Protein AF-A0A1V0AD94-F1 (afdb_monomer_lite)

pLDDT: mean 72.48, std 16.78, range [37.66, 95.12]

Secondary structure (DSSP, 8-state):
--------------PPPPPPPS----TTSSTTPPPS-------PPPP-THHHHHHHHHHHHHHHHHHHHHHHHHTT-HHHHHHHHHHHHHHHHHHHHHHHHHHHHT-SPP---

Organism: NCBI:txid1909395

Sequence (113 aa):
MRDRDDDEFFAPVLREPPPPRQEDVSDTGVPGVPGAGRGQWAEQPPPSNRLGLRLLAAGLALLAGVVLTVLALLAGRPPLAIPPALVALAAAVYLVVTGVRRARSNGGPPVFG

Foldseek 3Di:
DDDDDDPPDPPP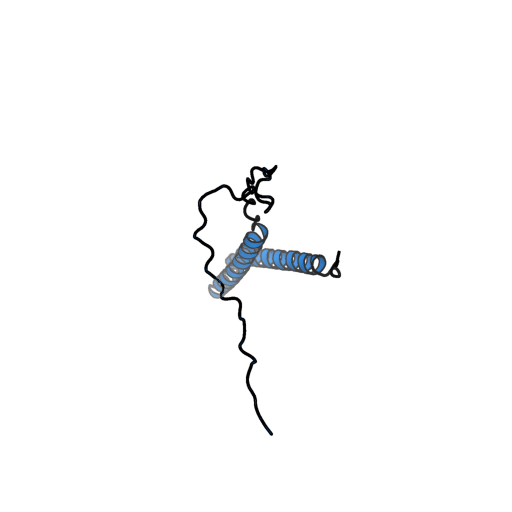PPDPPDDDDPDDCAPVNDPPDHNPDPPPPVPPPPPPCVVVVLLVVLVVLLVVLVVQLVVCVVVVNNVSNVVSVVSNVVSVVVNVVVVVVVCVVVPDDDPPD

Structure (mmCIF, N/CA/C/O backbone):
data_AF-A0A1V0AD94-F1
#
_entry.id   AF-A0A1V0AD94-F1
#
loop_
_atom_site.group_PDB
_atom_site.id
_atom_site.type_symbol
_atom_site.label_atom_id
_atom_site.label_alt_id
_atom_site.label_comp_id
_atom_site.label_asym_id
_atom_site.label_entity_id
_atom_site.label_seq_id
_atom_site.pdbx_PDB_ins_code
_atom_site.Cartn_x
_atom_site.Cartn_y
_atom_site.Cartn_z
_atom_site.occupancy
_atom_site.B_iso_or_equiv
_atom_site.auth_seq_id
_atom_site.auth_comp_id
_atom_site.auth_asym_id
_atom_site.auth_atom_id
_atom_site.pdbx_PDB_model_num
ATOM 1 N N . MET A 1 1 ? 78.898 -6.812 -10.381 1.00 37.66 1 MET A N 1
ATOM 2 C CA . MET A 1 1 ? 78.969 -5.335 -10.332 1.00 37.66 1 MET A CA 1
ATOM 3 C C . MET A 1 1 ? 77.846 -4.856 -11.243 1.00 37.66 1 MET A C 1
ATOM 5 O O . MET A 1 1 ? 77.845 -5.305 -12.377 1.00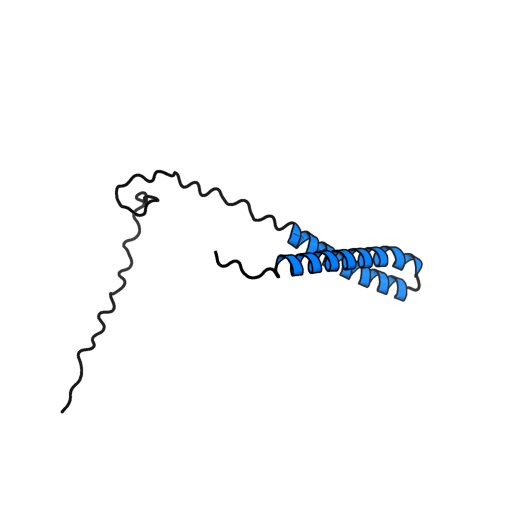 37.66 1 MET A O 1
ATOM 9 N N . ARG A 1 2 ? 76.708 -4.351 -10.730 1.00 45.16 2 ARG A N 1
ATOM 10 C CA . ARG A 1 2 ? 76.475 -2.944 -10.298 1.00 45.16 2 ARG A CA 1
ATOM 11 C C . ARG A 1 2 ? 76.892 -1.977 -11.420 1.00 45.16 2 ARG A C 1
ATOM 13 O O . ARG A 1 2 ? 78.031 -2.095 -11.848 1.00 45.16 2 ARG A O 1
ATOM 20 N N . ASP A 1 3 ? 76.045 -1.125 -11.999 1.00 47.25 3 ASP A N 1
ATOM 21 C CA . ASP A 1 3 ? 74.833 -0.401 -11.550 1.00 47.25 3 ASP A CA 1
ATOM 22 C C . ASP A 1 3 ? 73.825 -0.300 -12.749 1.00 47.25 3 ASP A C 1
ATOM 24 O O . ASP A 1 3 ? 74.243 -0.528 -13.880 1.00 47.25 3 ASP A O 1
ATOM 28 N N . ARG A 1 4 ? 72.479 -0.218 -12.637 1.00 58.47 4 ARG A N 1
ATOM 29 C CA . ARG A 1 4 ? 71.640 0.902 -12.131 1.00 58.47 4 ARG A CA 1
ATOM 30 C C . ARG A 1 4 ? 72.154 2.238 -12.706 1.00 58.47 4 ARG A C 1
ATOM 32 O O . ARG A 1 4 ? 73.304 2.567 -12.503 1.00 58.47 4 ARG A O 1
ATOM 39 N N . ASP A 1 5 ? 71.471 2.981 -13.561 1.00 53.47 5 ASP A N 1
ATOM 40 C CA . ASP A 1 5 ? 70.117 3.517 -13.516 1.00 53.47 5 ASP A CA 1
ATOM 41 C C . ASP A 1 5 ? 69.881 4.150 -14.897 1.00 53.47 5 ASP A C 1
ATOM 43 O O . ASP A 1 5 ? 70.705 4.962 -15.281 1.00 53.47 5 ASP A O 1
ATOM 47 N N . ASP A 1 6 ? 68.824 3.807 -15.638 1.00 51.91 6 ASP A N 1
ATOM 48 C CA . ASP A 1 6 ? 68.377 4.605 -16.805 1.00 51.91 6 ASP A CA 1
ATOM 49 C C . ASP A 1 6 ? 66.873 4.389 -17.096 1.00 51.91 6 ASP A C 1
ATOM 51 O O . ASP A 1 6 ? 66.381 4.603 -18.203 1.00 51.91 6 ASP A O 1
ATOM 55 N N . ASP A 1 7 ? 66.100 4.001 -16.074 1.00 55.72 7 ASP A N 1
ATOM 56 C CA . ASP A 1 7 ? 64.634 4.023 -16.121 1.00 55.72 7 ASP A CA 1
ATOM 57 C C . ASP A 1 7 ? 64.134 5.450 -15.820 1.00 55.72 7 ASP A C 1
ATOM 59 O O . ASP A 1 7 ? 63.326 5.683 -14.915 1.00 55.72 7 ASP A O 1
ATOM 63 N N . GLU A 1 8 ? 64.634 6.442 -16.562 1.00 55.59 8 GLU A N 1
ATOM 64 C CA . GLU A 1 8 ? 64.012 7.762 -16.593 1.00 55.59 8 GLU A CA 1
ATOM 65 C C . GLU A 1 8 ? 62.739 7.669 -17.434 1.00 55.59 8 GLU A C 1
ATOM 67 O O . GLU A 1 8 ? 62.724 7.728 -18.664 1.00 55.59 8 GLU A O 1
ATOM 72 N N . PHE A 1 9 ? 61.645 7.474 -16.704 1.00 54.69 9 PHE A N 1
ATOM 73 C CA . PHE A 1 9 ? 60.267 7.680 -17.113 1.00 54.69 9 PHE A CA 1
ATOM 74 C C . PHE A 1 9 ? 60.128 8.873 -18.074 1.00 54.69 9 PHE A C 1
ATOM 76 O O . PHE A 1 9 ? 59.941 10.015 -17.655 1.00 54.69 9 PHE A O 1
ATOM 83 N N . PHE A 1 10 ? 60.062 8.597 -19.377 1.00 55.50 10 PHE A N 1
ATOM 84 C CA . PHE A 1 10 ? 59.376 9.471 -20.325 1.00 55.50 10 PHE A CA 1
ATOM 85 C C . PHE A 1 10 ? 57.867 9.351 -20.082 1.00 55.50 10 PHE A C 1
ATOM 87 O O . PHE A 1 10 ? 57.117 8.808 -20.892 1.00 55.50 10 PHE A O 1
ATOM 94 N N . ALA A 1 11 ? 57.404 9.853 -18.935 1.00 63.47 11 ALA A N 1
ATOM 95 C CA . ALA A 1 11 ? 56.020 10.264 -18.815 1.00 63.47 11 ALA A CA 1
ATOM 96 C C . ALA A 1 11 ? 55.824 11.361 -19.872 1.00 63.47 11 ALA A C 1
ATOM 98 O O . ALA A 1 11 ? 56.527 12.376 -19.817 1.00 63.47 11 ALA A O 1
ATOM 99 N N . PRO A 1 12 ? 54.930 11.186 -20.861 1.00 57.72 12 PRO A N 1
ATOM 100 C CA . PRO A 1 12 ? 54.590 12.286 -21.738 1.00 57.72 12 PRO A CA 1
ATOM 101 C C . PRO A 1 12 ? 54.037 13.372 -20.824 1.00 57.72 12 PRO A C 1
ATOM 103 O O . PRO A 1 12 ? 52.985 13.193 -20.210 1.00 57.72 12 PRO A O 1
ATOM 106 N N . VAL A 1 13 ? 54.777 14.470 -20.674 1.00 58.88 13 VAL A N 1
ATOM 107 C CA . VAL A 1 13 ? 54.267 15.663 -20.008 1.00 58.88 13 VAL A CA 1
ATOM 108 C C . VAL A 1 13 ? 52.979 16.005 -20.745 1.00 58.88 13 VAL A C 1
ATOM 110 O O . VAL A 1 13 ? 53.023 16.364 -21.925 1.00 58.88 13 VAL A O 1
ATOM 113 N N . LEU A 1 14 ? 51.837 15.826 -20.076 1.00 55.38 14 LEU A N 1
ATOM 114 C CA . LEU A 1 14 ? 50.546 16.313 -20.538 1.00 55.38 14 LEU A CA 1
ATOM 115 C C . LEU A 1 14 ? 50.682 17.831 -20.617 1.00 55.38 14 LEU A C 1
ATOM 117 O O . LEU A 1 14 ? 50.466 18.539 -19.638 1.00 55.38 14 LEU A O 1
ATOM 121 N N . ARG A 1 15 ? 51.123 18.332 -21.774 1.00 59.00 15 ARG A N 1
ATOM 122 C CA . ARG A 1 15 ? 50.993 19.746 -22.092 1.00 59.00 15 ARG A CA 1
ATOM 123 C C . ARG A 1 15 ? 49.505 20.028 -22.011 1.00 59.00 15 ARG A C 1
ATOM 125 O O . ARG A 1 15 ? 48.732 19.372 -22.712 1.00 59.00 15 ARG A O 1
ATOM 132 N N . GLU A 1 16 ? 49.119 20.954 -21.140 1.00 58.44 16 GLU A N 1
ATOM 133 C CA . GLU A 1 16 ? 47.766 21.490 -21.166 1.00 58.44 16 GLU A CA 1
ATOM 134 C C . GLU A 1 16 ? 47.476 21.892 -22.617 1.00 58.44 16 GLU A C 1
ATOM 136 O O . GLU A 1 16 ? 48.289 22.605 -23.225 1.00 58.44 16 GLU A O 1
ATOM 141 N N . PRO A 1 17 ? 46.406 21.350 -23.227 1.00 58.16 17 PRO A N 1
ATOM 142 C CA . PRO A 1 17 ? 46.083 21.699 -24.594 1.00 58.16 17 PRO A CA 1
ATOM 143 C C . PRO A 1 17 ? 45.919 23.222 -24.656 1.00 58.16 17 PRO A C 1
ATOM 145 O O . PRO A 1 17 ? 45.376 23.809 -23.714 1.00 58.16 17 PRO A O 1
ATOM 148 N N . PRO A 1 18 ? 46.410 23.882 -25.723 1.00 60.12 18 PRO A N 1
ATOM 149 C CA . PRO A 1 18 ? 46.195 25.313 -25.884 1.00 60.12 18 PRO A CA 1
ATOM 150 C C . PRO A 1 18 ? 44.699 25.603 -25.704 1.00 60.12 18 PRO A C 1
ATOM 152 O O . PRO A 1 18 ? 43.881 24.792 -26.156 1.00 60.12 18 PRO A O 1
ATOM 155 N N . PRO A 1 19 ? 44.328 26.709 -25.027 1.00 60.19 19 PRO A N 1
ATOM 156 C CA . PRO A 1 19 ? 42.931 27.014 -24.766 1.00 60.19 19 PRO A CA 1
ATOM 157 C C . PRO A 1 19 ? 42.176 26.948 -26.094 1.00 60.19 19 PRO A C 1
ATOM 159 O O . PRO A 1 19 ? 42.665 27.514 -27.083 1.00 60.19 19 PRO A O 1
ATOM 162 N N . PRO A 1 20 ? 41.049 26.216 -26.156 1.00 55.44 20 PRO A N 1
ATOM 163 C CA . PRO A 1 20 ? 40.350 26.009 -27.407 1.00 55.44 20 PRO A CA 1
ATOM 164 C C . PRO A 1 20 ? 39.989 27.382 -27.962 1.00 55.44 20 PRO A C 1
ATOM 166 O O . PRO A 1 20 ? 39.249 28.149 -27.342 1.00 55.44 20 PRO A O 1
ATOM 169 N N . ARG A 1 21 ? 40.549 27.715 -29.128 1.00 54.84 21 ARG A N 1
ATOM 170 C CA . ARG A 1 21 ? 39.981 28.791 -29.932 1.00 54.84 21 ARG A CA 1
ATOM 171 C C . ARG A 1 21 ? 38.569 28.341 -30.273 1.00 54.84 21 ARG A C 1
ATOM 173 O O . ARG A 1 21 ? 38.364 27.173 -30.595 1.00 54.84 21 ARG A O 1
ATOM 180 N N . GLN A 1 22 ? 37.612 29.250 -30.133 1.00 52.81 22 GLN A N 1
ATOM 181 C CA . GLN A 1 22 ? 36.240 29.074 -30.600 1.00 52.81 22 GLN A CA 1
ATOM 182 C C . GLN A 1 22 ? 36.257 28.952 -32.127 1.00 52.81 22 GLN A C 1
ATOM 184 O O . GLN A 1 22 ? 35.962 29.898 -32.846 1.00 52.81 22 GLN A O 1
ATOM 189 N N . GLU A 1 23 ? 36.683 27.803 -32.622 1.00 55.38 23 GLU A N 1
ATOM 190 C CA . GLU A 1 23 ? 36.606 27.416 -34.016 1.00 55.38 23 GLU A CA 1
ATOM 191 C C . GLU A 1 23 ? 35.862 26.087 -34.017 1.00 55.38 23 GLU A C 1
ATOM 193 O O . GLU A 1 23 ? 36.266 25.143 -33.336 1.00 55.38 23 GLU A O 1
ATOM 198 N N . ASP A 1 24 ? 34.713 26.097 -34.694 1.00 52.69 24 ASP A N 1
ATOM 199 C CA . ASP A 1 24 ? 33.725 25.027 -34.787 1.00 52.69 24 ASP A CA 1
ATOM 200 C C . ASP A 1 24 ? 34.364 23.634 -34.749 1.00 52.69 24 ASP A C 1
ATOM 202 O O . ASP A 1 24 ? 34.946 23.151 -35.726 1.00 52.69 24 ASP A O 1
ATOM 206 N N . VAL A 1 25 ? 34.241 22.971 -33.598 1.00 54.31 25 VAL A N 1
ATOM 207 C CA . VAL A 1 25 ? 34.567 21.554 -33.472 1.00 54.31 25 VAL A CA 1
ATOM 208 C C . VAL A 1 25 ? 33.577 20.810 -34.358 1.00 54.31 25 VAL A C 1
ATOM 210 O O . VAL A 1 25 ? 32.384 20.764 -34.071 1.00 54.31 25 VAL A O 1
ATOM 213 N N . SER A 1 26 ? 34.070 20.256 -35.466 1.00 54.38 26 SER A N 1
ATOM 214 C CA . SER A 1 26 ? 33.261 19.407 -36.335 1.00 54.38 26 SER A CA 1
ATOM 215 C C . SER A 1 26 ? 32.763 18.199 -35.543 1.00 54.38 26 SER A C 1
ATOM 217 O O . SER A 1 26 ? 33.570 17.451 -34.987 1.00 54.38 26 SER A O 1
ATOM 219 N N . ASP A 1 27 ? 31.445 17.969 -35.561 1.00 56.84 27 ASP A N 1
ATOM 220 C CA . ASP A 1 27 ? 30.751 16.845 -34.902 1.00 56.84 27 ASP A CA 1
ATOM 221 C C . ASP A 1 27 ? 31.289 15.455 -35.300 1.00 56.84 27 ASP A C 1
ATOM 223 O O . ASP A 1 27 ? 30.961 14.444 -34.686 1.00 56.84 27 ASP A O 1
ATOM 227 N N . THR A 1 28 ? 32.126 15.383 -36.335 1.00 62.06 28 THR A N 1
ATOM 228 C CA . THR A 1 28 ? 32.741 14.140 -36.815 1.00 62.06 28 THR A CA 1
ATOM 229 C C . THR A 1 28 ? 34.075 13.812 -36.142 1.00 62.06 28 THR A C 1
ATOM 231 O O . THR A 1 28 ? 34.605 12.723 -36.353 1.00 62.06 28 THR A O 1
ATOM 234 N N . GLY A 1 29 ? 34.656 14.741 -35.372 1.00 60.88 29 GLY A N 1
ATOM 235 C CA . GLY A 1 29 ? 36.012 14.601 -34.830 1.00 60.88 29 GLY A CA 1
ATOM 236 C C . GLY A 1 29 ? 37.117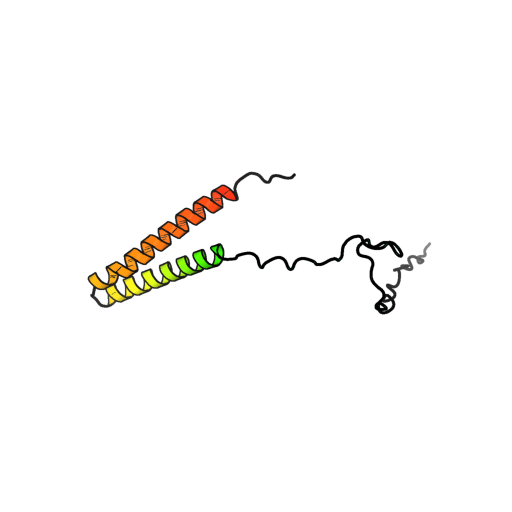 14.628 -35.897 1.00 60.88 29 GLY A C 1
ATOM 237 O O . GLY A 1 29 ? 38.281 14.403 -35.569 1.00 60.88 29 GLY A O 1
ATOM 238 N N . VAL A 1 30 ? 36.779 14.915 -37.163 1.00 64.19 30 VAL A N 1
ATOM 239 C CA . VAL A 1 30 ? 37.726 15.016 -38.280 1.00 64.19 30 VAL A CA 1
ATOM 240 C C . VAL A 1 30 ? 37.899 16.489 -38.673 1.00 64.19 30 VAL A C 1
ATOM 242 O O . VAL A 1 30 ? 36.929 17.128 -39.096 1.00 64.19 30 VAL A O 1
ATOM 245 N N . PRO A 1 31 ? 39.118 17.054 -38.570 1.00 58.12 31 PRO A N 1
ATOM 246 C CA . PRO A 1 31 ? 39.386 18.426 -38.989 1.00 58.12 31 PRO A CA 1
ATOM 247 C C . PRO A 1 31 ? 39.045 18.645 -40.471 1.00 58.12 31 PRO A C 1
ATOM 249 O O . PRO A 1 31 ? 39.497 17.897 -41.335 1.00 58.12 31 PRO A O 1
ATOM 252 N N . GLY A 1 32 ? 38.259 19.682 -40.768 1.00 60.03 32 GLY A N 1
ATOM 253 C CA . GLY A 1 32 ? 37.948 20.105 -42.140 1.00 60.03 32 GLY A CA 1
ATOM 254 C C . GLY A 1 32 ? 36.796 19.368 -42.832 1.00 60.03 32 GLY A C 1
ATOM 255 O O . GLY A 1 32 ? 36.467 19.714 -43.966 1.00 60.03 32 GLY A O 1
ATOM 256 N N . VAL A 1 33 ? 36.148 18.400 -42.175 1.00 66.75 33 VAL A N 1
ATOM 257 C CA . VAL A 1 33 ? 34.926 17.765 -42.694 1.00 66.75 33 VAL A CA 1
ATOM 258 C C . VAL A 1 33 ? 33.707 18.486 -42.112 1.00 66.75 33 VAL A C 1
ATOM 260 O O . VAL A 1 33 ? 33.564 18.512 -40.889 1.00 66.75 33 VAL A O 1
ATOM 263 N N . PRO A 1 34 ? 32.809 19.064 -42.931 1.00 56.38 34 PRO A N 1
ATOM 264 C CA . PRO A 1 34 ? 31.551 19.608 -42.434 1.00 56.38 34 PRO A CA 1
ATOM 265 C C . PRO A 1 34 ? 30.722 18.482 -41.807 1.00 56.38 34 PRO A C 1
ATOM 267 O O . PRO A 1 34 ? 30.364 17.518 -42.485 1.00 56.38 34 PRO A O 1
ATOM 270 N N . GLY A 1 35 ? 30.427 18.584 -40.511 1.00 59.03 35 GLY A N 1
ATOM 271 C CA . GLY A 1 35 ? 29.505 17.663 -39.854 1.00 59.03 35 GLY A CA 1
ATOM 272 C C . GLY A 1 35 ? 28.123 17.747 -40.502 1.00 59.03 35 GLY A C 1
ATOM 273 O O . GLY A 1 35 ? 27.577 18.832 -40.684 1.00 59.03 35 GLY A O 1
ATOM 274 N N . ALA A 1 36 ? 27.550 16.602 -40.877 1.00 57.69 36 ALA A N 1
ATOM 275 C CA . ALA A 1 36 ? 26.232 16.541 -41.515 1.00 57.69 36 ALA A CA 1
ATOM 276 C C . ALA A 1 36 ? 25.063 16.784 -40.538 1.00 57.69 36 ALA A C 1
ATOM 278 O O . ALA A 1 36 ? 23.909 16.857 -40.957 1.00 57.69 36 ALA A O 1
ATOM 279 N N . GLY A 1 37 ? 25.333 16.903 -39.241 1.00 55.00 37 GLY A N 1
ATOM 280 C CA . GLY A 1 37 ? 24.325 17.176 -38.231 1.00 55.00 37 GLY A CA 1
ATOM 281 C C . GLY A 1 37 ? 24.542 18.564 -37.667 1.00 55.00 37 GLY A C 1
ATOM 282 O O . GLY A 1 37 ? 25.595 18.844 -37.119 1.00 55.00 37 GLY A O 1
ATOM 283 N N . ARG A 1 38 ? 23.531 19.431 -37.725 1.00 50.81 38 ARG A N 1
ATOM 284 C CA . ARG A 1 38 ? 23.389 20.400 -36.639 1.00 50.81 38 ARG A CA 1
ATOM 285 C C . ARG A 1 38 ? 23.064 19.550 -35.421 1.00 50.81 38 ARG A C 1
ATOM 287 O O . ARG A 1 38 ? 21.942 19.049 -35.347 1.00 50.81 38 ARG A O 1
ATOM 294 N N . GLY A 1 39 ? 24.029 19.336 -34.533 1.00 56.50 39 GLY A N 1
ATOM 295 C CA . GLY A 1 39 ? 23.834 18.709 -33.230 1.00 56.50 39 GLY A CA 1
ATOM 296 C C . GLY A 1 39 ? 22.884 19.519 -32.344 1.00 56.50 39 GLY A C 1
ATOM 297 O O . GLY A 1 39 ? 23.265 20.012 -31.289 1.00 56.50 39 GLY A O 1
ATOM 298 N N . GLN A 1 40 ? 21.617 19.650 -32.743 1.00 56.72 40 GLN A N 1
ATOM 299 C CA . GLN A 1 40 ? 20.537 19.771 -31.782 1.00 56.72 40 GLN A CA 1
ATOM 300 C C . GLN A 1 40 ? 20.472 18.409 -31.105 1.00 56.72 40 GLN A C 1
ATOM 302 O O . GLN A 1 40 ? 19.744 17.514 -31.536 1.00 56.72 40 GLN A O 1
ATOM 307 N N . TRP A 1 41 ? 21.279 18.239 -30.060 1.00 52.28 41 TRP A N 1
ATOM 308 C CA . TRP A 1 41 ? 20.962 17.288 -29.013 1.00 52.28 41 TRP A CA 1
ATOM 309 C C . TRP A 1 41 ? 19.570 17.685 -28.555 1.00 52.28 41 TRP A C 1
ATOM 311 O O . TRP A 1 41 ? 19.413 18.668 -27.833 1.00 52.28 41 TRP A O 1
ATOM 321 N N . ALA A 1 42 ? 18.551 17.015 -29.096 1.00 58.44 42 ALA A N 1
ATOM 322 C CA . ALA A 1 42 ? 17.196 17.172 -28.621 1.00 58.44 42 ALA A CA 1
ATOM 323 C C . ALA A 1 42 ? 17.299 16.935 -27.122 1.00 58.44 42 ALA A C 1
ATOM 325 O O . ALA A 1 42 ? 17.686 15.839 -26.710 1.00 58.44 42 ALA A O 1
ATOM 326 N N . GLU A 1 43 ? 17.089 17.997 -26.344 1.00 58.41 43 GLU A N 1
ATOM 327 C CA . GLU A 1 43 ? 17.122 17.951 -24.895 1.00 58.41 43 GLU A CA 1
ATOM 328 C C . GLU A 1 43 ? 16.214 16.791 -24.516 1.00 58.41 43 GLU A C 1
ATOM 330 O O . GLU A 1 43 ? 15.009 16.831 -24.783 1.00 58.41 43 GLU A O 1
ATOM 335 N N . GLN A 1 44 ? 16.825 15.677 -24.089 1.00 58.81 44 GLN A N 1
ATOM 336 C CA . GLN A 1 44 ? 16.079 14.449 -23.876 1.00 58.81 44 GLN A CA 1
ATOM 337 C C . GLN A 1 44 ? 14.983 14.820 -22.886 1.00 58.81 44 GLN A C 1
ATOM 339 O O . GLN A 1 44 ? 15.312 15.319 -21.804 1.00 58.81 44 GLN A O 1
ATOM 344 N N . PRO A 1 45 ? 13.697 14.658 -23.250 1.00 66.00 45 PRO A N 1
ATOM 345 C CA . PRO A 1 45 ? 12.626 15.063 -22.364 1.00 66.00 45 PRO A CA 1
ATOM 346 C C . PRO A 1 45 ? 12.865 14.363 -21.025 1.00 66.00 45 PRO A C 1
ATOM 348 O O . PRO A 1 45 ? 13.174 13.164 -21.027 1.00 66.00 45 PRO A O 1
ATOM 351 N N . PRO A 1 46 ? 12.787 15.088 -19.893 1.00 65.69 46 PRO A N 1
ATOM 352 C CA . PRO A 1 46 ? 13.158 14.538 -18.601 1.00 65.69 46 PRO A CA 1
ATOM 353 C C . PRO A 1 46 ? 12.421 13.211 -18.396 1.00 65.69 46 PRO A C 1
ATOM 355 O O . PRO A 1 46 ? 11.207 13.142 -18.644 1.00 65.69 46 PRO A O 1
ATOM 358 N N . PRO A 1 47 ? 13.124 12.134 -17.994 1.00 65.94 47 PRO A N 1
ATOM 359 C CA . PRO A 1 47 ? 12.520 10.818 -17.900 1.00 65.94 47 PRO A CA 1
ATOM 360 C C . PRO A 1 47 ? 11.310 10.898 -16.975 1.00 65.94 47 PRO A C 1
ATOM 362 O O . PRO A 1 47 ? 11.393 11.391 -15.849 1.00 65.94 47 PRO A O 1
ATOM 365 N N . SER A 1 48 ? 10.154 10.446 -17.467 1.00 70.44 48 SER A N 1
ATOM 366 C CA . SER A 1 48 ? 8.901 10.602 -16.733 1.00 70.44 48 SER A CA 1
ATOM 367 C C . SER A 1 48 ? 8.912 9.740 -15.460 1.00 70.44 48 SER A C 1
ATOM 369 O O . SER A 1 48 ? 8.575 8.559 -15.448 1.00 70.44 48 SER A O 1
ATOM 371 N N . ASN A 1 49 ? 9.282 10.348 -14.337 1.00 76.44 49 ASN A N 1
ATOM 372 C CA . ASN A 1 49 ? 9.362 9.730 -13.008 1.00 76.44 49 ASN A CA 1
ATOM 373 C C . ASN A 1 49 ? 7.980 9.479 -12.360 1.00 76.44 49 ASN A C 1
ATOM 375 O O . ASN A 1 49 ? 7.872 9.251 -11.153 1.00 76.44 49 ASN A O 1
ATOM 379 N N . ARG A 1 50 ? 6.906 9.466 -13.164 1.00 83.31 50 ARG A N 1
ATOM 380 C CA . ARG A 1 50 ? 5.509 9.320 -12.724 1.00 83.31 50 ARG A CA 1
ATOM 381 C C . ARG A 1 50 ? 5.285 8.051 -11.905 1.00 83.31 50 ARG A C 1
ATOM 383 O O . ARG A 1 50 ? 4.515 8.069 -10.950 1.00 83.31 50 ARG A O 1
ATOM 390 N N . LEU A 1 51 ? 5.954 6.954 -12.262 1.00 82.75 51 LEU A N 1
ATOM 391 C CA . LEU A 1 51 ? 5.870 5.700 -11.513 1.00 82.75 51 LEU A CA 1
ATOM 392 C C . LEU A 1 51 ? 6.478 5.845 -10.109 1.00 82.75 51 LEU A C 1
ATOM 394 O O . LEU A 1 51 ? 5.853 5.437 -9.136 1.00 82.75 51 LEU A O 1
ATOM 398 N N . GLY A 1 52 ? 7.657 6.464 -10.002 1.00 81.56 52 GLY A N 1
ATOM 399 C CA . GLY A 1 52 ? 8.324 6.708 -8.721 1.00 81.56 52 GLY A CA 1
ATOM 400 C C . GLY A 1 52 ? 7.476 7.582 -7.798 1.00 81.56 52 GLY A C 1
ATOM 401 O O . GLY A 1 52 ? 7.262 7.223 -6.643 1.00 81.56 52 GLY A O 1
ATOM 402 N N . LEU A 1 53 ? 6.894 8.658 -8.335 1.00 88.31 53 LEU A N 1
ATOM 403 C CA . LEU A 1 53 ? 5.972 9.523 -7.593 1.00 88.31 53 LEU A CA 1
ATOM 404 C C . LEU A 1 53 ? 4.724 8.774 -7.111 1.00 88.31 53 LEU A C 1
ATOM 406 O O . LEU A 1 53 ? 4.308 8.956 -5.971 1.00 88.31 53 LEU A O 1
ATOM 410 N N . ARG A 1 54 ? 4.144 7.896 -7.940 1.00 88.00 54 ARG A N 1
ATOM 411 C CA . ARG A 1 54 ? 2.992 7.068 -7.539 1.00 88.00 54 ARG A CA 1
ATOM 412 C C . ARG A 1 54 ? 3.341 6.091 -6.420 1.00 88.00 54 ARG A C 1
ATOM 414 O O . ARG A 1 54 ? 2.539 5.915 -5.512 1.00 88.00 54 ARG A O 1
ATOM 421 N N . LEU A 1 55 ? 4.512 5.456 -6.481 1.00 87.94 55 LEU A N 1
ATOM 422 C CA . LEU A 1 55 ? 4.971 4.539 -5.434 1.00 87.94 55 LEU A CA 1
ATOM 423 C C . LEU A 1 55 ? 5.245 5.284 -4.124 1.00 87.94 55 LEU A C 1
ATOM 425 O O . LEU A 1 55 ? 4.827 4.818 -3.068 1.00 87.94 55 LEU A O 1
ATOM 429 N N . LEU A 1 56 ? 5.872 6.461 -4.198 1.00 89.50 56 LEU A N 1
ATOM 430 C CA . LEU A 1 56 ? 6.085 7.324 -3.038 1.00 89.50 56 LEU A CA 1
ATOM 431 C C . LEU A 1 56 ? 4.752 7.761 -2.421 1.00 89.50 56 LEU A C 1
ATOM 433 O O . LEU A 1 56 ? 4.554 7.610 -1.219 1.00 89.50 56 LEU A O 1
ATOM 437 N N . ALA A 1 57 ? 3.819 8.245 -3.243 1.00 91.56 57 ALA A N 1
ATOM 438 C CA . ALA A 1 57 ? 2.493 8.647 -2.790 1.00 91.56 57 ALA A CA 1
ATOM 439 C C . ALA A 1 57 ? 1.731 7.481 -2.143 1.00 91.56 57 ALA A C 1
ATOM 441 O O . ALA A 1 57 ? 1.133 7.659 -1.086 1.00 91.56 57 ALA A O 1
ATOM 442 N N . ALA A 1 58 ? 1.792 6.279 -2.727 1.00 91.31 58 ALA A N 1
ATOM 443 C CA . ALA A 1 58 ? 1.195 5.083 -2.139 1.00 91.31 58 ALA A CA 1
ATOM 444 C C . ALA A 1 58 ? 1.848 4.713 -0.795 1.00 91.31 58 ALA A C 1
ATOM 446 O O . ALA A 1 58 ? 1.139 4.389 0.155 1.00 91.31 58 ALA A O 1
ATOM 447 N N . GLY A 1 59 ? 3.176 4.816 -0.683 1.00 87.69 59 GLY A N 1
ATOM 448 C CA . GLY A 1 59 ? 3.892 4.608 0.579 1.00 87.69 59 GLY A CA 1
ATOM 449 C C . GLY A 1 59 ? 3.494 5.614 1.663 1.00 87.69 59 GLY A C 1
ATOM 450 O O . GLY A 1 59 ? 3.243 5.227 2.803 1.00 87.69 59 GLY A O 1
ATOM 451 N N . LEU A 1 60 ? 3.358 6.894 1.308 1.00 93.44 60 LEU A N 1
ATOM 452 C CA . LEU A 1 60 ? 2.893 7.932 2.232 1.00 93.44 60 LEU A CA 1
ATOM 453 C C . LEU A 1 60 ? 1.433 7.719 2.647 1.00 93.44 60 LEU A C 1
ATOM 455 O O . LEU A 1 60 ? 1.110 7.858 3.824 1.00 93.44 60 LEU A O 1
ATOM 459 N N . ALA A 1 61 ? 0.561 7.342 1.709 1.00 91.88 61 ALA A N 1
ATOM 460 C CA . ALA A 1 61 ? -0.839 7.037 1.997 1.00 91.88 61 ALA A CA 1
ATOM 461 C C . ALA A 1 61 ? -0.981 5.831 2.939 1.00 91.88 61 ALA A C 1
ATOM 463 O O . ALA A 1 61 ? -1.784 5.876 3.869 1.00 91.88 61 ALA A O 1
ATOM 464 N N . LEU A 1 62 ? -0.168 4.786 2.738 1.00 91.94 62 LEU A N 1
ATOM 465 C CA . LEU A 1 62 ? -0.073 3.644 3.648 1.00 91.94 62 LEU A CA 1
ATOM 466 C C . LEU A 1 62 ? 0.306 4.107 5.061 1.00 91.94 62 LEU A C 1
ATOM 468 O O . LEU A 1 62 ? -0.410 3.807 6.015 1.00 91.94 62 LEU A O 1
ATOM 472 N N . LEU A 1 63 ? 1.405 4.858 5.189 1.00 94.06 63 LEU A N 1
ATOM 473 C CA . LEU A 1 63 ? 1.901 5.333 6.480 1.00 94.06 63 LEU A CA 1
ATOM 474 C C . LEU A 1 63 ? 0.852 6.195 7.198 1.00 94.06 63 LEU A C 1
ATOM 476 O O . LEU A 1 63 ? 0.507 5.927 8.348 1.00 94.06 63 LEU A O 1
ATOM 480 N N . ALA A 1 64 ? 0.311 7.200 6.507 1.00 92.94 64 ALA A N 1
ATOM 481 C CA . ALA A 1 64 ? -0.692 8.102 7.060 1.00 92.94 64 ALA A CA 1
ATOM 482 C C . ALA A 1 64 ? -1.967 7.351 7.470 1.00 92.94 64 ALA A C 1
ATOM 484 O O . ALA A 1 64 ? -2.496 7.589 8.555 1.00 92.94 64 ALA A O 1
ATOM 485 N N . GLY A 1 65 ? -2.433 6.410 6.644 1.00 90.25 65 GLY A N 1
ATOM 486 C CA . GLY A 1 65 ? -3.600 5.590 6.950 1.00 90.25 65 GLY A CA 1
ATOM 487 C C . GLY A 1 65 ? -3.401 4.745 8.210 1.00 90.25 65 GLY A C 1
ATOM 488 O O . GLY A 1 65 ? -4.266 4.745 9.084 1.00 90.25 65 GLY A O 1
ATOM 489 N N . VAL A 1 66 ? -2.242 4.099 8.371 1.00 92.56 66 VAL A N 1
ATOM 490 C CA . VAL A 1 66 ? -1.925 3.327 9.587 1.00 92.56 66 VAL A CA 1
ATOM 491 C C . VAL A 1 66 ? -1.907 4.230 10.821 1.00 92.56 66 VAL A C 1
ATOM 493 O O . VAL A 1 66 ? -2.575 3.923 11.809 1.00 92.56 66 VAL A O 1
ATOM 496 N N . VAL A 1 67 ? -1.205 5.365 10.760 1.00 95.12 67 VAL A N 1
ATOM 497 C CA . VAL A 1 67 ? -1.100 6.302 11.891 1.00 95.12 67 VAL A CA 1
ATOM 498 C C . VAL A 1 67 ? -2.476 6.832 12.302 1.00 95.12 67 VAL A C 1
ATOM 500 O O . VAL A 1 67 ? -2.819 6.793 13.483 1.00 95.12 67 VAL A O 1
ATOM 503 N N . LEU A 1 68 ? -3.295 7.271 11.343 1.00 92.00 68 LEU A N 1
ATOM 504 C CA . LEU A 1 68 ? -4.645 7.774 11.615 1.00 92.00 68 LEU A CA 1
ATOM 505 C C . LEU A 1 68 ? -5.561 6.693 12.196 1.00 92.00 68 LEU A C 1
ATOM 507 O O . LEU A 1 68 ? -6.337 6.976 13.106 1.00 92.00 68 LEU A O 1
ATOM 511 N N . THR A 1 69 ? -5.450 5.457 11.708 1.00 90.81 69 THR A N 1
ATOM 512 C CA . THR A 1 69 ? -6.207 4.316 12.240 1.00 90.81 69 THR A CA 1
ATOM 513 C C . THR A 1 69 ? -5.847 4.071 13.704 1.00 90.81 69 THR A C 1
ATOM 515 O O . THR A 1 69 ? -6.735 3.984 14.549 1.00 90.81 69 THR A O 1
ATOM 518 N N . VAL A 1 70 ? -4.549 4.022 14.024 1.00 93.94 70 VAL A N 1
ATOM 519 C CA . VAL A 1 70 ? -4.066 3.828 15.400 1.00 93.94 70 VAL A CA 1
ATOM 520 C C . VAL A 1 70 ? -4.527 4.967 16.308 1.00 93.94 70 VAL A C 1
ATOM 522 O O . VAL A 1 70 ? -5.049 4.704 17.389 1.00 93.94 70 VAL A O 1
ATOM 525 N N . LEU A 1 71 ? -4.413 6.222 15.865 1.00 92.50 71 LEU A N 1
ATOM 526 C CA . LEU A 1 71 ? -4.882 7.377 16.637 1.00 92.50 71 LEU A CA 1
ATOM 527 C C . LEU A 1 71 ? -6.394 7.333 16.891 1.00 92.50 71 LEU A C 1
ATOM 529 O O . LEU A 1 71 ? -6.832 7.608 18.006 1.00 92.50 71 LEU A O 1
ATOM 533 N N . ALA A 1 72 ? -7.198 6.953 15.896 1.00 90.31 72 ALA A N 1
ATOM 534 C CA . ALA A 1 72 ? -8.646 6.829 16.054 1.00 90.31 72 ALA A CA 1
ATOM 535 C C . ALA A 1 72 ? -9.036 5.716 17.044 1.00 90.31 72 ALA A C 1
ATOM 537 O O . ALA A 1 72 ? -9.973 5.890 17.830 1.00 90.31 72 ALA A O 1
ATOM 538 N N . LEU A 1 73 ? -8.298 4.601 17.045 1.00 91.94 73 LEU A N 1
ATOM 539 C CA . LEU A 1 73 ? -8.481 3.516 18.013 1.00 91.94 73 LEU A CA 1
ATOM 540 C C . LEU A 1 73 ? -8.085 3.946 19.430 1.00 91.94 73 LEU A C 1
ATOM 542 O O . LEU A 1 73 ? -8.855 3.723 20.362 1.00 91.94 73 LEU A O 1
ATOM 546 N N . LEU A 1 74 ? -6.942 4.621 19.588 1.00 94.38 74 LEU A N 1
ATOM 547 C CA . LEU A 1 74 ? -6.504 5.176 20.876 1.00 94.38 74 LEU A CA 1
ATOM 548 C C . LEU A 1 74 ? -7.482 6.229 21.415 1.00 94.38 74 LEU A C 1
ATOM 550 O O . LEU A 1 74 ? -7.695 6.313 22.620 1.00 94.38 74 LEU A O 1
ATOM 554 N N . ALA A 1 75 ? -8.126 6.990 20.530 1.00 92.06 75 ALA A N 1
ATOM 555 C CA . ALA A 1 75 ? -9.167 7.951 20.886 1.00 92.06 75 ALA A CA 1
ATOM 556 C C . ALA A 1 75 ? -10.521 7.300 21.243 1.00 92.06 75 ALA A C 1
ATOM 558 O O . ALA A 1 75 ? -11.494 8.016 21.488 1.00 92.06 75 ALA A O 1
ATOM 559 N N . GLY A 1 76 ? -10.624 5.965 21.226 1.00 90.56 76 GLY A N 1
ATOM 560 C CA . GLY A 1 76 ? -11.860 5.239 21.528 1.00 90.56 76 GLY A CA 1
ATOM 561 C C . GLY A 1 76 ? -12.963 5.439 20.485 1.00 90.56 76 GLY A C 1
ATOM 562 O O . GLY A 1 76 ? -14.135 5.210 20.777 1.00 90.56 76 GLY A O 1
ATOM 563 N N . ARG A 1 77 ? -12.617 5.880 19.266 1.00 92.69 77 ARG A N 1
ATOM 564 C CA . ARG A 1 77 ? -13.570 6.140 18.176 1.00 92.69 77 ARG A CA 1
ATOM 565 C C . ARG A 1 77 ? -13.341 5.182 17.002 1.00 92.69 77 ARG A C 1
ATOM 567 O O . ARG A 1 77 ? -12.931 5.622 15.925 1.00 92.69 77 ARG A O 1
ATOM 574 N N . PRO A 1 78 ? -13.673 3.885 17.155 1.00 84.75 78 PRO A N 1
ATOM 575 C CA . PRO A 1 78 ? -13.489 2.896 16.099 1.00 84.75 78 PRO A CA 1
ATOM 576 C C . PRO A 1 78 ? -14.151 3.243 14.752 1.00 84.75 78 PRO A C 1
ATOM 578 O O . PRO A 1 78 ? -13.516 2.970 13.734 1.00 84.75 78 PRO A O 1
ATOM 581 N N . PRO A 1 79 ? -15.338 3.890 14.656 1.00 91.38 79 PRO A N 1
ATOM 582 C CA . PRO A 1 79 ? -15.899 4.210 13.341 1.00 91.38 79 PRO A CA 1
ATOM 583 C C . PRO A 1 79 ? -15.048 5.205 12.536 1.00 91.38 79 PRO A C 1
ATOM 585 O O . PRO A 1 79 ? -15.029 5.129 11.311 1.00 91.38 79 PRO A O 1
ATOM 588 N N . LEU A 1 80 ? -14.289 6.095 13.192 1.00 88.94 80 LEU A N 1
ATOM 589 C CA . LEU A 1 80 ? -13.374 7.025 12.510 1.00 88.94 80 LEU A CA 1
ATOM 590 C C . LEU A 1 80 ? -12.105 6.337 11.989 1.00 88.94 80 LEU A C 1
ATOM 592 O O . LEU A 1 80 ? -11.433 6.882 11.117 1.00 88.94 80 LEU A O 1
ATOM 596 N N . ALA A 1 81 ? -11.784 5.144 12.494 1.00 87.75 81 ALA A N 1
ATOM 597 C CA . ALA A 1 81 ? -10.633 4.363 12.056 1.00 87.75 81 ALA A CA 1
ATOM 598 C C . ALA A 1 81 ? -10.891 3.637 10.723 1.00 87.75 81 ALA A C 1
ATOM 600 O O . ALA A 1 81 ? -9.944 3.280 10.025 1.00 87.75 81 ALA A O 1
ATOM 601 N N . ILE A 1 82 ? -12.1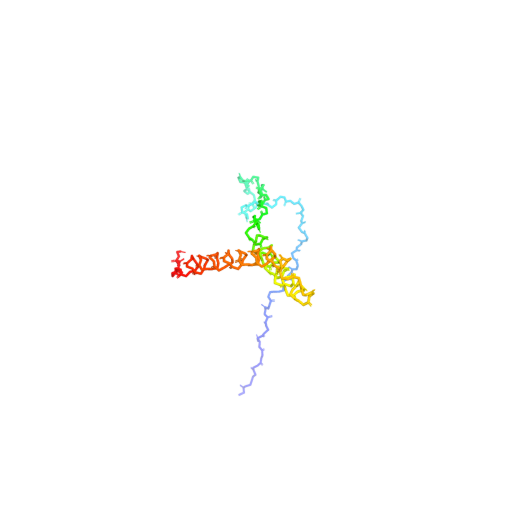60 3.437 10.344 1.00 89.56 82 ILE A N 1
ATOM 602 C CA . ILE A 1 82 ? -12.533 2.645 9.163 1.00 89.56 82 ILE A CA 1
ATOM 603 C C . ILE A 1 82 ? -12.019 3.286 7.861 1.00 89.56 82 ILE A C 1
ATOM 605 O O . ILE A 1 82 ? -11.334 2.591 7.106 1.00 89.56 82 ILE A O 1
ATOM 609 N N . PRO A 1 83 ? -12.269 4.582 7.572 1.00 93.00 83 PRO A N 1
ATOM 610 C CA . PRO A 1 83 ? -11.787 5.183 6.330 1.00 93.00 83 PRO A CA 1
ATOM 611 C C . PRO A 1 83 ? -10.257 5.129 6.147 1.00 93.00 83 PRO A C 1
ATOM 613 O O . PRO A 1 83 ? -9.817 4.655 5.097 1.00 93.00 83 PRO A O 1
ATOM 616 N N . PRO A 1 84 ? -9.414 5.549 7.118 1.00 87.88 84 PRO A N 1
ATOM 617 C CA . PRO A 1 84 ? -7.964 5.497 6.941 1.00 87.88 84 PRO A CA 1
ATOM 618 C C . PRO A 1 84 ? -7.426 4.061 6.878 1.00 87.88 84 PRO A C 1
ATOM 620 O O . PRO A 1 84 ? -6.471 3.814 6.138 1.00 87.88 84 PRO A O 1
ATOM 623 N N . ALA A 1 85 ? -8.062 3.102 7.563 1.00 86.88 85 ALA A N 1
ATOM 624 C CA . ALA A 1 85 ? -7.690 1.692 7.478 1.00 86.88 85 ALA A CA 1
ATOM 625 C C . ALA A 1 85 ? -7.907 1.128 6.068 1.00 86.88 85 ALA A C 1
ATOM 627 O O . ALA A 1 85 ? -7.038 0.431 5.542 1.00 86.88 85 ALA A O 1
ATOM 628 N N . LEU A 1 86 ? -9.032 1.462 5.425 1.00 94.31 86 LEU A N 1
ATOM 629 C CA . LEU A 1 86 ? -9.312 1.038 4.049 1.00 94.31 86 LEU A CA 1
ATOM 630 C C . LEU A 1 86 ? -8.309 1.631 3.055 1.00 94.31 86 LEU A C 1
ATOM 632 O O . LEU A 1 86 ? -7.833 0.922 2.166 1.00 94.31 86 LEU A O 1
ATOM 636 N N . VAL A 1 87 ? -7.949 2.906 3.224 1.00 91.44 87 VAL A N 1
ATOM 637 C CA . VAL A 1 87 ? -6.930 3.560 2.389 1.00 91.44 87 VAL A CA 1
ATOM 638 C C . VAL A 1 87 ? -5.571 2.883 2.560 1.00 91.44 87 VAL A C 1
ATOM 640 O O . VAL A 1 87 ? -4.916 2.575 1.562 1.00 91.44 87 VAL A O 1
ATOM 643 N N . ALA A 1 88 ? -5.165 2.592 3.800 1.00 89.81 88 ALA A N 1
ATOM 644 C CA . ALA A 1 88 ? -3.923 1.873 4.069 1.00 89.81 88 ALA A CA 1
ATOM 645 C C . ALA A 1 88 ? -3.931 0.478 3.432 1.00 89.81 88 ALA A C 1
ATOM 647 O O . ALA A 1 88 ? -2.973 0.101 2.758 1.00 89.81 88 ALA A O 1
ATOM 648 N N . LEU A 1 89 ? -5.029 -0.269 3.573 1.00 91.69 89 LEU A N 1
ATOM 649 C CA . LEU A 1 89 ? -5.163 -1.598 2.981 1.00 91.69 89 LEU A CA 1
ATOM 650 C C . LEU A 1 89 ? -5.032 -1.546 1.450 1.00 91.69 89 LEU A C 1
ATOM 652 O O . LEU A 1 89 ? -4.265 -2.310 0.863 1.00 91.69 89 LEU A O 1
ATOM 656 N N . ALA A 1 90 ? -5.732 -0.616 0.800 1.00 91.62 90 ALA A N 1
ATOM 657 C CA . ALA A 1 90 ? -5.670 -0.445 -0.648 1.00 91.62 90 ALA A CA 1
ATOM 658 C C . ALA A 1 90 ? -4.255 -0.066 -1.123 1.00 91.62 90 ALA A C 1
ATOM 660 O O . ALA A 1 90 ? -3.761 -0.623 -2.107 1.00 91.62 90 ALA A O 1
ATOM 661 N N . ALA A 1 91 ? -3.577 0.833 -0.402 1.00 89.06 91 ALA A N 1
ATOM 662 C CA . ALA A 1 91 ? -2.200 1.220 -0.696 1.00 89.06 91 ALA A CA 1
ATOM 663 C C . ALA A 1 91 ? -1.221 0.042 -0.542 1.00 89.06 91 ALA A C 1
ATOM 665 O O . ALA A 1 91 ? -0.363 -0.157 -1.406 1.00 89.06 91 ALA A O 1
ATOM 666 N N . ALA A 1 92 ? -1.385 -0.780 0.500 1.00 89.06 92 ALA A N 1
ATOM 667 C CA . ALA A 1 92 ? -0.589 -1.989 0.710 1.00 89.06 92 ALA A CA 1
ATOM 668 C C . ALA A 1 92 ? -0.740 -2.964 -0.463 1.00 89.06 92 ALA A C 1
ATOM 670 O O . ALA A 1 92 ? 0.254 -3.397 -1.048 1.00 89.06 92 ALA A O 1
ATOM 671 N N . VAL A 1 93 ? -1.983 -3.259 -0.854 1.00 92.88 93 VAL A N 1
ATOM 672 C CA . VAL A 1 93 ? -2.280 -4.154 -1.982 1.00 92.88 93 VAL A CA 1
ATOM 673 C C . VAL A 1 93 ? -1.668 -3.615 -3.275 1.00 92.88 93 VAL A C 1
ATOM 675 O O . VAL A 1 93 ? -1.026 -4.365 -4.013 1.00 92.88 93 VAL A O 1
ATOM 678 N N . TYR A 1 94 ? -1.802 -2.313 -3.537 1.00 91.38 94 TYR A N 1
ATOM 679 C CA . TYR A 1 94 ? -1.209 -1.679 -4.714 1.00 91.38 94 TYR A CA 1
ATOM 680 C C . TYR A 1 94 ? 0.320 -1.836 -4.750 1.00 91.38 94 TYR A C 1
ATOM 682 O O . TYR A 1 94 ? 0.878 -2.228 -5.783 1.00 91.38 94 TYR A O 1
ATOM 690 N N . LEU A 1 95 ? 1.006 -1.587 -3.630 1.00 88.81 95 LEU A N 1
ATOM 691 C CA . LEU A 1 95 ? 2.461 -1.734 -3.527 1.00 88.81 95 LEU A CA 1
ATOM 692 C C . LEU A 1 95 ? 2.911 -3.191 -3.702 1.00 88.81 95 LEU A C 1
ATOM 694 O O . LEU A 1 95 ? 3.881 -3.445 -4.415 1.00 88.81 95 LEU A O 1
ATOM 698 N N . VAL A 1 96 ? 2.185 -4.156 -3.133 1.00 90.00 96 VAL A N 1
ATOM 699 C CA . VAL A 1 96 ? 2.489 -5.587 -3.297 1.00 90.00 96 VAL A CA 1
ATOM 700 C C . VAL A 1 96 ? 2.335 -6.011 -4.756 1.00 90.00 96 VAL A C 1
ATOM 702 O O . VAL A 1 96 ? 3.246 -6.612 -5.323 1.00 90.00 96 VAL A O 1
ATOM 705 N N . VAL A 1 97 ? 1.219 -5.669 -5.406 1.00 89.75 97 VAL A N 1
ATOM 706 C CA . VAL A 1 97 ? 0.973 -6.049 -6.807 1.00 89.75 97 VAL A CA 1
ATOM 707 C C . VAL A 1 97 ? 2.006 -5.419 -7.741 1.00 89.75 97 VAL A C 1
ATOM 709 O O . VAL A 1 97 ? 2.534 -6.099 -8.625 1.00 89.75 97 VAL A O 1
ATOM 712 N N . THR A 1 98 ? 2.310 -4.134 -7.560 1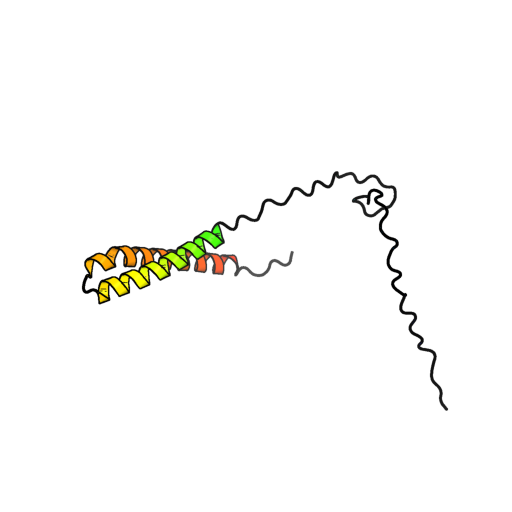.00 85.00 98 THR A N 1
ATOM 713 C CA . THR A 1 98 ? 3.321 -3.442 -8.376 1.00 85.00 98 THR A CA 1
ATOM 714 C C . THR A 1 98 ? 4.728 -3.980 -8.117 1.00 85.00 98 THR A C 1
ATOM 716 O O . THR A 1 98 ? 5.469 -4.201 -9.077 1.00 85.00 98 THR A O 1
ATOM 719 N N . GLY A 1 99 ? 5.071 -4.287 -6.864 1.00 80.25 99 GLY A N 1
ATOM 720 C CA . GLY A 1 99 ? 6.331 -4.929 -6.489 1.00 80.25 99 GLY A CA 1
ATOM 721 C C . GLY A 1 99 ? 6.494 -6.318 -7.110 1.00 80.25 99 GLY A C 1
ATOM 722 O O . GLY A 1 99 ? 7.502 -6.582 -7.761 1.00 80.25 99 GLY A O 1
ATOM 723 N N . VAL A 1 100 ? 5.477 -7.179 -7.005 1.00 83.69 100 VAL A N 1
ATOM 724 C CA . VAL A 1 100 ? 5.487 -8.531 -7.594 1.00 83.69 100 VAL A CA 1
ATOM 725 C C . VAL A 1 100 ? 5.593 -8.474 -9.117 1.00 83.69 100 VAL A C 1
ATOM 727 O O . VAL A 1 100 ? 6.356 -9.240 -9.707 1.00 83.69 100 VAL A O 1
ATOM 730 N N . ARG A 1 101 ? 4.871 -7.558 -9.776 1.00 78.19 10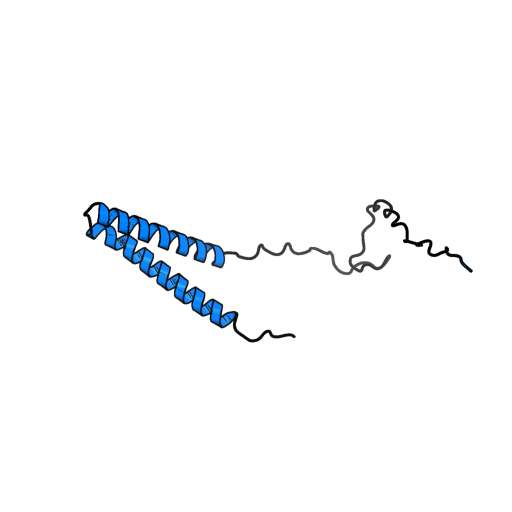1 ARG A N 1
ATOM 731 C CA . ARG A 1 101 ? 4.991 -7.365 -11.231 1.00 78.19 101 ARG A CA 1
ATOM 732 C C . ARG A 1 101 ? 6.402 -6.930 -11.624 1.00 78.19 101 ARG A C 1
ATOM 734 O O . ARG A 1 101 ? 6.946 -7.486 -12.574 1.00 78.19 101 ARG A O 1
ATOM 741 N N . ARG A 1 102 ? 7.001 -5.998 -10.876 1.00 69.50 102 ARG A N 1
ATOM 742 C CA . ARG A 1 102 ? 8.359 -5.500 -11.137 1.00 69.50 102 ARG A CA 1
ATOM 743 C C . ARG A 1 102 ? 9.433 -6.564 -10.894 1.00 69.50 102 ARG A C 1
ATOM 745 O O . ARG A 1 102 ? 10.388 -6.652 -11.656 1.00 69.50 102 ARG A O 1
ATOM 752 N N . ALA A 1 103 ? 9.262 -7.399 -9.871 1.00 71.19 103 ALA A N 1
ATOM 753 C CA . ALA A 1 103 ? 10.161 -8.518 -9.598 1.00 71.19 103 ALA A CA 1
ATOM 754 C C . ALA A 1 103 ? 10.138 -9.556 -10.732 1.00 71.19 103 ALA A C 1
ATOM 756 O O . ALA A 1 103 ? 11.186 -10.052 -11.131 1.00 71.19 103 ALA A O 1
ATOM 757 N N . ARG A 1 104 ? 8.959 -9.837 -11.305 1.00 67.69 104 ARG A N 1
ATOM 758 C CA . ARG A 1 104 ? 8.835 -10.734 -12.466 1.00 67.69 104 ARG A CA 1
ATOM 759 C C . ARG A 1 104 ? 9.405 -10.123 -13.746 1.00 67.69 104 ARG A C 1
ATOM 761 O O . ARG A 1 104 ? 10.028 -10.841 -14.516 1.00 67.69 104 ARG A O 1
ATOM 768 N N . SER A 1 105 ? 9.218 -8.820 -13.976 1.00 62.69 105 SER A N 1
ATOM 769 C CA . SER A 1 105 ? 9.736 -8.150 -15.179 1.00 62.69 105 SER A CA 1
ATOM 770 C C . SER A 1 105 ? 11.256 -7.980 -15.167 1.00 62.69 105 SER A C 1
ATOM 772 O O . SER A 1 105 ? 11.878 -8.041 -16.218 1.00 62.69 105 SER A O 1
ATOM 774 N N . ASN A 1 106 ? 11.853 -7.786 -13.988 1.00 59.97 106 ASN A N 1
ATOM 775 C CA . ASN A 1 106 ? 13.301 -7.629 -13.821 1.00 59.97 106 ASN A CA 1
ATOM 776 C C . ASN A 1 106 ? 14.030 -8.964 -13.568 1.00 59.97 106 ASN A C 1
ATOM 778 O O . ASN A 1 106 ? 15.239 -8.961 -13.365 1.00 59.97 106 ASN A O 1
ATOM 782 N N . GLY A 1 107 ? 13.298 -10.082 -13.528 1.00 51.25 107 GLY A N 1
ATOM 783 C CA . GLY A 1 107 ? 13.821 -11.423 -13.255 1.00 51.25 107 GLY A CA 1
ATOM 784 C C . GLY A 1 107 ? 14.015 -12.300 -14.495 1.00 51.25 107 GLY A C 1
ATOM 785 O O . GLY A 1 107 ? 14.293 -13.487 -14.349 1.00 51.25 107 GLY A O 1
ATOM 786 N N . GLY A 1 108 ? 13.845 -11.759 -15.707 1.00 57.19 108 GLY A N 1
ATOM 787 C CA . GLY A 1 108 ? 14.257 -12.456 -16.927 1.00 57.19 108 GLY A CA 1
ATOM 788 C C . GLY A 1 108 ? 15.787 -12.561 -16.991 1.00 57.19 108 GLY A C 1
ATOM 789 O O . GLY A 1 108 ? 16.457 -11.625 -16.545 1.00 57.19 108 GLY A O 1
ATOM 790 N N . PRO A 1 109 ? 16.357 -13.669 -17.506 1.00 53.91 109 PRO A N 1
ATOM 791 C CA . PRO A 1 109 ? 17.807 -13.800 -17.626 1.00 53.91 109 PRO A CA 1
ATOM 792 C C . PRO A 1 109 ? 18.367 -12.613 -18.427 1.00 53.91 109 PRO A C 1
ATOM 794 O O . PRO A 1 109 ? 17.706 -12.171 -19.373 1.00 53.91 109 PRO A O 1
ATOM 797 N N . PRO A 1 110 ? 19.541 -12.068 -18.053 1.00 59.84 110 PRO A N 1
ATOM 798 C CA . PRO A 1 110 ? 20.129 -10.941 -18.762 1.00 59.84 110 PRO A CA 1
ATOM 799 C C . PRO A 1 110 ? 20.284 -11.308 -20.239 1.00 59.84 110 PRO A C 1
ATOM 801 O O . PRO A 1 110 ? 20.999 -12.247 -20.585 1.00 59.84 110 PRO A O 1
ATOM 804 N N . VAL A 1 111 ? 19.592 -10.576 -21.113 1.00 57.00 111 VAL A N 1
ATOM 805 C CA . VAL A 1 111 ? 19.883 -10.595 -22.545 1.00 57.00 111 VAL A CA 1
ATOM 806 C C . VAL A 1 111 ? 21.171 -9.808 -22.739 1.00 57.00 111 VAL A C 1
ATOM 808 O O . VAL A 1 111 ? 21.160 -8.588 -22.865 1.00 57.00 111 VAL A O 1
ATOM 811 N N . PHE A 1 112 ? 22.294 -10.522 -22.687 1.00 56.97 112 PHE A N 1
ATOM 812 C CA . PHE A 1 112 ? 23.527 -10.065 -23.309 1.00 56.97 112 PHE A CA 1
ATOM 813 C C . PHE A 1 112 ? 23.304 -10.154 -24.822 1.00 56.97 112 PHE A C 1
ATOM 815 O O . PHE A 1 112 ? 23.359 -11.243 -25.394 1.00 56.97 112 PHE A O 1
ATOM 822 N N . GLY A 1 113 ? 22.928 -9.027 -25.420 1.00 40.59 113 GLY A N 1
ATOM 823 C CA . GLY A 1 113 ? 22.893 -8.809 -26.864 1.00 40.59 113 GLY A CA 1
ATOM 824 C C . GLY A 1 113 ? 24.005 -7.859 -27.256 1.00 40.59 113 GLY A C 1
ATOM 825 O O . GLY A 1 113 ? 24.231 -6.904 -26.478 1.00 40.59 113 GLY A O 1
#

Radius of gyration: 31.3 Å; chains: 1; bounding box: 95×43×64 Å